Protein AF-A0A3G1KS80-F1 (afdb_monomer)

Organism: Formimonas warabiya (NCBI:txid1761012)

Foldseek 3Di:
DPLVVVLVVQLVVCCVPPVDDSVVSNVVSVVVSVVVVVVVVVVVVVVVVVVVVLCPPPVLVVLVVVVVVVLVVQLLVQLVVQLVVCCVVPVPDDSVVSSVVLVCLLCVNCPPPDDRPDPVNVVSSVVSNVNSVVVVVVSVVVSVVVSVVVVVD

Radius of gyration: 24.83 Å; Cα contacts (8 Å, |Δi|>4): 83; chains: 1; bounding box: 68×40×54 Å

Nearest PDB structures (foldseek):
  3lnm-assembly2_B  TM=5.415E-01  e=5.182E-03  Rattus norvegicus
  5wie-assembly1_B  TM=5.465E-01  e=4.641E-03  Rattus norvegicus
  7ukf-assembly1_A  TM=5.512E-01  e=8.055E-03  Homo sapiens
  8quc-assembly1_A  TM=5.164E-01  e=8.994E-03  Homo sapiens
  7w3y-assembly1_A  TM=5.081E-01  e=7.623E-03  Homo sapiens

pLDDT: mean 83.6, std 13.76, range [45.78, 98.19]

Solvent-accessible surface area (backbone atoms only — not comparable to full-atom values): 8525 Å² total; per-residue (Å²): 132,72,75,76,74,54,60,67,65,46,34,59,53,47,37,77,74,64,76,50,55,74,68,58,30,50,53,50,44,54,51,51,51,52,52,53,50,51,53,51,48,53,52,50,56,52,51,50,54,52,49,52,54,57,58,61,37,66,70,51,44,56,49,53,52,53,52,52,50,52,52,52,50,53,28,53,50,51,10,49,53,48,36,56,56,40,47,76,80,48,74,84,71,58,60,68,60,30,35,50,47,27,48,31,36,38,69,67,64,59,89,69,88,70,75,67,89,47,72,70,47,44,52,52,50,52,52,42,35,51,52,30,63,54,46,53,61,53,52,52,52,51,54,51,51,53,55,58,57,61,75,72,113

InterPro domains:
  IPR013099 Potassium channel domain [PF07885] (73-144)

Secondary structure (DSSP, 8-state):
--GGGGHHHHHHHHHHHH---HHHHHHHHHHHHHHHHHHHHHHHHHHHHHHHHHHT-HHHHHHHHHHHHHHHHHHHHHHHHHHHHHHHH-TT--HHHHHHHHHHHHTT---SSS---SHHHHHHHHHHHHHHHHHHHHHHHHHHHHHHHHTT-

Sequence (153 aa):
MSMFFLAVPMSDLLLNLLHLSHLAAALASISVILVISAFFYHKVLLIDRIFIKILSIRCLKEFIFLVGLLYGIIITAFATFYYCIDRFYQPASSYLKWFYFSVITVTTVGYGDVTPINGLMKLLVSLECFIGYISIPVIFTIGLMLIVNENKI

Structure (mmCIF, N/CA/C/O backbone):
data_AF-A0A3G1KS80-F1
#
_entry.id   AF-A0A3G1KS80-F1
#
loop_
_atom_site.group_PDB
_atom_site.id
_atom_site.type_symbol
_atom_site.label_atom_id
_atom_site.label_alt_id
_atom_site.label_comp_id
_atom_site.label_asym_id
_atom_site.label_entity_id
_atom_site.label_seq_id
_atom_site.pdbx_PDB_ins_code
_atom_site.Cartn_x
_atom_site.Cartn_y
_atom_site.Cartn_z
_atom_site.occupancy
_atom_site.B_iso_or_equiv
_atom_site.auth_seq_id
_atom_site.auth_comp_id
_atom_site.auth_asym_id
_atom_site.auth_atom_id
_atom_site.pdbx_PDB_model_num
ATOM 1 N N . MET A 1 1 ? -18.419 -9.603 -2.311 1.00 45.78 1 MET A N 1
ATOM 2 C CA . MET A 1 1 ? -18.830 -10.112 -3.642 1.00 45.78 1 MET A CA 1
ATOM 3 C C . MET A 1 1 ? -19.529 -11.483 -3.591 1.00 45.78 1 MET A C 1
ATOM 5 O O . MET A 1 1 ? -20.114 -11.872 -4.586 1.00 45.78 1 MET A O 1
ATOM 9 N N . SER A 1 2 ? -19.573 -12.185 -2.446 1.00 48.69 2 SER A N 1
ATOM 10 C CA . SER A 1 2 ? -20.236 -13.499 -2.297 1.00 48.69 2 SER A CA 1
ATOM 11 C C . SER A 1 2 ? -21.724 -13.463 -1.898 1.00 48.69 2 SER A C 1
ATOM 13 O O . SER A 1 2 ? -22.416 -14.459 -2.067 1.00 48.69 2 SER A O 1
ATOM 15 N N . MET A 1 3 ? -22.250 -12.338 -1.397 1.00 48.41 3 MET A N 1
ATOM 16 C CA . MET A 1 3 ? -23.639 -12.265 -0.903 1.00 48.41 3 MET A CA 1
ATOM 17 C C . MET A 1 3 ? -24.713 -12.267 -2.008 1.00 48.41 3 MET A C 1
ATOM 19 O O . MET A 1 3 ? -25.832 -12.697 -1.756 1.00 48.41 3 MET A O 1
ATOM 23 N N . PHE A 1 4 ? -24.389 -11.847 -3.238 1.00 52.41 4 PHE A N 1
ATOM 24 C CA . PHE A 1 4 ? -25.366 -11.783 -4.337 1.00 52.41 4 PHE A CA 1
ATOM 25 C C . PHE A 1 4 ? -25.682 -13.148 -4.975 1.00 52.41 4 PHE A C 1
ATOM 27 O O . PHE A 1 4 ? -26.757 -13.317 -5.542 1.00 52.41 4 PHE A O 1
ATOM 34 N N . PHE A 1 5 ? -24.802 -14.146 -4.834 1.00 50.25 5 PHE A N 1
ATOM 35 C CA . PHE A 1 5 ? -25.010 -15.492 -5.392 1.00 50.25 5 PHE A CA 1
ATOM 36 C C . PHE A 1 5 ? -25.912 -16.399 -4.530 1.00 50.25 5 PHE A C 1
ATOM 38 O O . PHE A 1 5 ? -26.282 -17.485 -4.964 1.00 50.25 5 PHE A O 1
ATOM 45 N N . LEU A 1 6 ? -26.304 -15.953 -3.329 1.00 52.50 6 LEU A N 1
ATOM 46 C CA . LEU A 1 6 ? -27.159 -16.707 -2.398 1.00 52.50 6 LEU A CA 1
ATOM 47 C C . LEU A 1 6 ? -28.668 -16.460 -2.579 1.00 52.50 6 LEU A C 1
ATOM 49 O O . LEU A 1 6 ? -29.470 -17.146 -1.952 1.00 52.50 6 LEU A O 1
ATOM 53 N N . ALA A 1 7 ? -29.074 -15.518 -3.437 1.00 53.56 7 ALA A N 1
ATOM 54 C CA . ALA A 1 7 ? -30.490 -15.204 -3.646 1.00 53.56 7 ALA A CA 1
ATOM 55 C C . ALA A 1 7 ? -31.253 -16.316 -4.393 1.00 53.56 7 ALA A C 1
ATOM 57 O O . ALA A 1 7 ? -32.383 -16.637 -4.032 1.00 53.56 7 ALA A O 1
ATOM 58 N N . VAL A 1 8 ? -30.618 -16.932 -5.396 1.00 57.03 8 VAL A N 1
ATOM 59 C CA . VAL A 1 8 ? -31.192 -18.014 -6.217 1.00 57.03 8 VAL A CA 1
ATOM 60 C C . VAL A 1 8 ? -31.371 -19.332 -5.437 1.00 57.03 8 VAL A C 1
ATOM 62 O O . VAL A 1 8 ? -32.460 -19.892 -5.487 1.00 57.03 8 VAL A O 1
ATOM 65 N N . PRO A 1 9 ? -30.399 -19.821 -4.635 1.00 62.06 9 PRO A N 1
ATOM 66 C CA . PRO A 1 9 ? -30.592 -21.068 -3.883 1.00 62.06 9 PRO A CA 1
ATOM 67 C C . PRO A 1 9 ? -31.608 -20.967 -2.728 1.00 62.06 9 PRO A C 1
ATOM 69 O O . PRO A 1 9 ? -32.032 -21.995 -2.206 1.00 62.06 9 PRO A O 1
ATOM 72 N N . MET A 1 10 ? -32.019 -19.762 -2.312 1.00 57.53 10 MET A N 1
ATOM 73 C CA . MET A 1 10 ? -33.000 -19.576 -1.232 1.00 57.53 10 MET A CA 1
ATOM 74 C C . MET A 1 10 ? -34.456 -19.708 -1.695 1.00 57.53 10 MET A C 1
ATOM 76 O O . MET A 1 10 ? -35.278 -20.203 -0.925 1.00 57.53 10 MET A O 1
ATOM 80 N N . SER A 1 11 ? -34.796 -19.307 -2.928 1.00 59.53 11 SER A N 1
ATOM 81 C CA . SER A 1 11 ? -36.166 -19.449 -3.450 1.00 59.53 11 SER A CA 1
ATOM 82 C C . SER A 1 11 ? -36.552 -20.910 -3.660 1.00 59.53 11 SER A C 1
ATOM 84 O O . SER A 1 11 ? -37.665 -21.299 -3.310 1.00 59.53 11 SER A O 1
ATOM 86 N N . ASP A 1 12 ? -35.617 -21.722 -4.155 1.00 62.75 12 ASP A N 1
ATOM 87 C CA . ASP A 1 12 ? -35.837 -23.150 -4.410 1.00 62.75 12 ASP A CA 1
ATOM 88 C C . ASP A 1 12 ? -35.908 -23.956 -3.102 1.00 62.75 12 ASP A C 1
ATOM 90 O O . ASP A 1 12 ? -36.720 -24.875 -2.976 1.00 62.75 12 ASP A O 1
ATOM 94 N N . LEU A 1 13 ? -35.126 -23.564 -2.085 1.00 64.12 13 LEU A N 1
ATOM 95 C CA . LEU A 1 13 ? -35.177 -24.156 -0.745 1.00 64.12 13 LEU A CA 1
ATOM 96 C C . LEU A 1 13 ? -36.521 -23.873 -0.044 1.00 64.12 13 LEU A C 1
ATOM 98 O O . LEU A 1 13 ? -37.095 -24.770 0.567 1.00 64.12 13 LEU A O 1
ATOM 102 N N . LEU A 1 14 ? -37.044 -22.645 -0.154 1.00 57.69 14 LEU A N 1
ATOM 103 C CA . LEU A 1 14 ? -38.335 -22.234 0.422 1.00 57.69 14 LEU A CA 1
ATOM 104 C C . LEU A 1 14 ? -39.540 -22.883 -0.280 1.00 57.69 14 LEU A C 1
ATOM 106 O O . LEU A 1 14 ? -40.522 -23.227 0.380 1.00 57.69 14 LEU A O 1
ATOM 110 N N . LEU A 1 15 ? -39.455 -23.088 -1.599 1.00 61.72 15 LEU A N 1
ATOM 111 C CA . LEU A 1 15 ? -40.475 -23.771 -2.404 1.00 61.72 15 LEU A CA 1
ATOM 112 C C . LEU A 1 15 ? -40.686 -25.224 -1.967 1.00 61.72 15 LEU A C 1
ATOM 114 O O . LEU A 1 15 ? -41.828 -25.666 -1.839 1.00 61.72 15 LEU A O 1
ATOM 118 N N . ASN A 1 16 ? -39.596 -25.942 -1.688 1.00 58.78 16 ASN A N 1
ATOM 119 C CA . ASN A 1 16 ? -39.645 -27.351 -1.295 1.00 58.78 16 ASN A CA 1
ATOM 120 C C . ASN A 1 16 ? -40.070 -27.572 0.168 1.00 58.78 16 ASN A C 1
ATOM 122 O O . ASN A 1 16 ? -40.520 -28.662 0.507 1.00 58.78 16 ASN A O 1
ATOM 126 N N . LEU A 1 17 ? -39.930 -26.560 1.034 1.00 62.28 17 LEU A N 1
ATOM 127 C CA . LEU A 1 17 ? -40.186 -26.681 2.476 1.00 62.28 17 LEU A CA 1
ATOM 128 C C . LEU A 1 17 ? -41.579 -26.190 2.908 1.00 62.28 17 LEU A C 1
ATOM 130 O O . LEU A 1 17 ? -42.075 -26.637 3.938 1.00 62.28 17 LEU A O 1
ATOM 134 N N . LEU A 1 18 ? -42.206 -25.273 2.155 1.00 63.66 18 LEU A N 1
ATOM 135 C CA . LEU A 1 18 ? -43.464 -24.615 2.554 1.00 63.66 18 LEU A CA 1
ATOM 136 C C . LEU A 1 18 ? -44.609 -24.690 1.523 1.00 63.66 18 LEU A C 1
ATOM 138 O O . LEU A 1 18 ? -45.673 -24.136 1.791 1.00 63.66 18 LEU A O 1
ATOM 142 N N . HIS A 1 19 ? -44.431 -25.348 0.366 1.00 64.44 19 HIS A N 1
ATOM 143 C CA . HIS A 1 19 ? -45.452 -25.461 -0.700 1.00 64.44 19 HIS A CA 1
ATOM 144 C C . HIS A 1 19 ? -46.130 -24.118 -1.073 1.00 64.44 19 HIS A C 1
ATOM 146 O O . HIS A 1 19 ? -47.328 -24.050 -1.350 1.00 64.44 19 HIS A O 1
ATOM 152 N N . LEU A 1 20 ? -45.364 -23.024 -1.066 1.00 63.16 20 LEU A N 1
ATOM 153 C CA . LEU A 1 20 ? -45.833 -21.686 -1.436 1.00 63.16 20 LEU A CA 1
ATOM 154 C C . LEU A 1 20 ? -45.870 -21.508 -2.963 1.00 63.16 20 LEU A C 1
ATOM 156 O O . LEU A 1 20 ? -45.080 -22.104 -3.692 1.00 63.16 20 LEU A O 1
ATOM 160 N N . SER A 1 21 ? -46.755 -20.634 -3.456 1.00 72.69 21 SER A N 1
ATOM 161 C CA . SER A 1 21 ? -46.751 -20.225 -4.867 1.00 72.69 21 SER A CA 1
ATOM 162 C C . SER A 1 21 ? -45.441 -19.508 -5.229 1.00 72.69 21 SER A C 1
ATOM 164 O O . SER A 1 21 ? -44.864 -18.799 -4.401 1.00 72.69 21 SER A O 1
ATOM 166 N N . HIS A 1 22 ? -44.973 -19.651 -6.477 1.00 69.38 22 HIS A N 1
ATOM 167 C CA . HIS A 1 22 ? -43.694 -19.081 -6.937 1.00 69.38 22 HIS A CA 1
ATOM 168 C C . HIS A 1 22 ? -43.560 -17.570 -6.663 1.00 69.38 22 HIS A C 1
ATOM 170 O O . HIS A 1 22 ? -42.479 -17.095 -6.319 1.00 69.38 22 HIS A O 1
ATOM 176 N N . LEU A 1 23 ? -44.666 -16.819 -6.748 1.00 71.69 23 LEU A N 1
ATOM 177 C CA . LEU A 1 23 ? -44.697 -15.385 -6.451 1.00 71.69 23 LEU A CA 1
ATOM 178 C C . LEU A 1 23 ? -44.475 -15.101 -4.954 1.00 71.69 23 LEU A C 1
ATOM 180 O O . LEU A 1 23 ? -43.722 -14.198 -4.595 1.00 71.69 23 LEU A O 1
ATOM 184 N N . ALA A 1 24 ? -45.101 -15.889 -4.075 1.00 72.88 24 ALA A N 1
ATOM 185 C CA . ALA A 1 24 ? -44.968 -15.732 -2.630 1.00 72.88 24 ALA A CA 1
ATOM 186 C C . ALA A 1 24 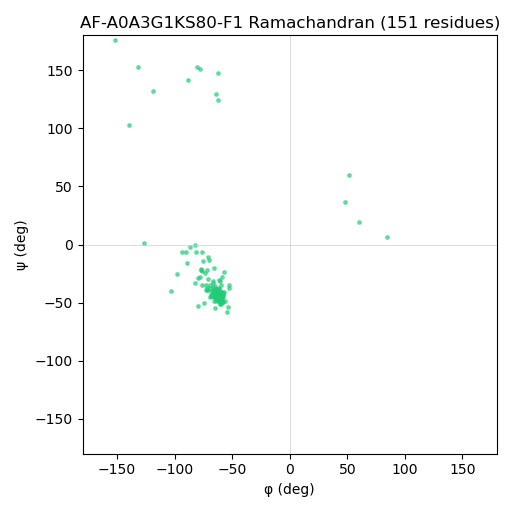? -43.563 -16.118 -2.140 1.00 72.88 24 ALA A C 1
ATOM 188 O O . ALA A 1 24 ? -43.002 -15.429 -1.290 1.00 72.88 24 ALA A O 1
ATOM 189 N N . ALA A 1 25 ? -42.959 -17.159 -2.724 1.00 69.06 25 ALA A N 1
ATOM 190 C CA . ALA A 1 25 ? -41.580 -17.552 -2.436 1.00 69.06 25 ALA A CA 1
ATOM 191 C C . ALA A 1 25 ? -40.562 -16.476 -2.867 1.00 69.06 25 ALA A C 1
ATOM 193 O O . ALA A 1 25 ? -39.626 -16.184 -2.122 1.00 69.06 25 ALA A O 1
ATOM 194 N N . ALA A 1 26 ? -40.770 -15.838 -4.025 1.00 73.69 26 ALA A N 1
ATOM 195 C CA . ALA A 1 26 ? -39.923 -14.742 -4.500 1.00 73.69 26 ALA A CA 1
ATOM 196 C C . ALA A 1 26 ? -40.031 -13.484 -3.617 1.00 73.69 26 ALA A C 1
ATOM 198 O O . ALA A 1 26 ? -39.026 -12.855 -3.292 1.00 73.69 26 ALA A O 1
ATOM 199 N N . LEU A 1 27 ? -41.239 -13.126 -3.176 1.00 78.81 27 LEU A N 1
ATOM 200 C CA . LEU A 1 27 ? -41.431 -12.004 -2.252 1.00 78.81 27 LEU A CA 1
ATOM 201 C C . LEU A 1 27 ? -40.803 -12.291 -0.882 1.00 78.81 27 LEU A C 1
ATOM 203 O O . LEU A 1 27 ? -40.147 -11.419 -0.307 1.00 78.81 27 LEU A O 1
ATOM 207 N N . ALA A 1 28 ? -40.939 -13.521 -0.379 1.00 77.12 28 ALA A N 1
ATOM 208 C CA . ALA A 1 28 ? -40.328 -13.941 0.876 1.00 77.12 28 ALA A CA 1
ATOM 209 C C . ALA A 1 28 ? -38.791 -13.893 0.815 1.00 77.12 28 ALA A C 1
ATOM 211 O O . ALA A 1 28 ? -38.168 -13.370 1.739 1.00 77.12 28 ALA A O 1
ATOM 212 N N . SER A 1 29 ? -38.166 -14.356 -0.273 1.00 74.50 29 SER A N 1
ATOM 213 C CA . SER A 1 29 ? -36.702 -14.337 -0.410 1.00 74.50 29 SER A CA 1
ATOM 214 C C . SER A 1 29 ? -36.136 -12.914 -0.472 1.00 74.50 29 SER A C 1
ATOM 216 O O . SER A 1 29 ? -35.155 -12.618 0.210 1.00 74.50 29 SER A O 1
ATOM 218 N N . ILE A 1 30 ? -36.789 -12.001 -1.198 1.00 81.12 30 ILE A N 1
ATOM 219 C CA . ILE A 1 30 ? -36.409 -10.579 -1.239 1.00 81.12 30 ILE A CA 1
ATOM 220 C C . ILE A 1 30 ? -36.525 -9.956 0.156 1.00 81.12 30 ILE A C 1
ATOM 222 O O . ILE A 1 30 ? -35.609 -9.267 0.603 1.00 81.12 30 ILE A O 1
ATOM 226 N N . SER A 1 31 ? -37.615 -10.247 0.870 1.00 78.50 31 SER A N 1
ATOM 227 C CA . SER A 1 31 ? -37.836 -9.767 2.240 1.00 78.50 31 SER A CA 1
ATOM 228 C C . SER A 1 31 ? -36.715 -10.220 3.180 1.00 78.50 31 SER A C 1
ATOM 230 O O . SER A 1 31 ? -36.159 -9.413 3.922 1.00 78.50 31 SER A O 1
ATOM 232 N N . VAL A 1 32 ? -36.327 -11.498 3.103 1.00 82.06 32 VAL A N 1
ATOM 233 C CA . VAL A 1 32 ? -35.236 -12.077 3.900 1.00 82.06 32 VAL A CA 1
ATOM 234 C C . VAL A 1 32 ? -33.894 -11.426 3.563 1.00 82.06 32 VAL A C 1
ATOM 236 O O . VAL A 1 32 ? -33.159 -11.044 4.472 1.00 82.06 32 VAL A O 1
ATOM 239 N N . ILE A 1 33 ? -33.582 -11.225 2.280 1.00 83.19 33 ILE A N 1
ATOM 240 C CA . ILE A 1 33 ? -32.341 -10.566 1.843 1.00 83.19 33 ILE A CA 1
ATOM 241 C C . ILE A 1 33 ? -32.271 -9.123 2.353 1.00 83.19 33 ILE A C 1
ATOM 243 O O . ILE A 1 33 ? -31.213 -8.692 2.809 1.00 83.19 33 ILE A O 1
ATOM 247 N N . LEU A 1 34 ? -33.380 -8.379 2.307 1.00 83.69 34 LEU A N 1
ATOM 248 C CA . LEU A 1 34 ? -33.446 -7.003 2.807 1.00 83.69 34 LEU A CA 1
ATOM 249 C C . LEU A 1 34 ? -33.272 -6.931 4.327 1.00 83.69 34 LEU A C 1
ATOM 251 O O . LEU A 1 34 ? -32.564 -6.057 4.818 1.00 83.69 34 LEU A O 1
ATOM 255 N N . VAL A 1 35 ? -33.863 -7.862 5.079 1.00 86.12 35 VAL A N 1
ATOM 256 C CA . VAL A 1 35 ? -33.694 -7.922 6.541 1.00 86.12 35 VAL A CA 1
ATOM 257 C C . VAL A 1 35 ? -32.253 -8.279 6.909 1.00 86.12 35 VAL A C 1
ATOM 259 O O . VAL A 1 35 ? -31.660 -7.629 7.771 1.00 86.12 35 VAL A O 1
ATOM 262 N N . ILE A 1 36 ? -31.658 -9.265 6.229 1.00 81.69 36 ILE A N 1
ATOM 263 C CA . ILE A 1 36 ? -30.256 -9.649 6.431 1.00 81.69 36 ILE A CA 1
ATOM 264 C C . ILE A 1 36 ? -29.337 -8.472 6.086 1.00 81.69 36 ILE A C 1
ATOM 266 O O . ILE A 1 36 ? -28.480 -8.112 6.891 1.00 81.69 36 ILE A O 1
ATOM 27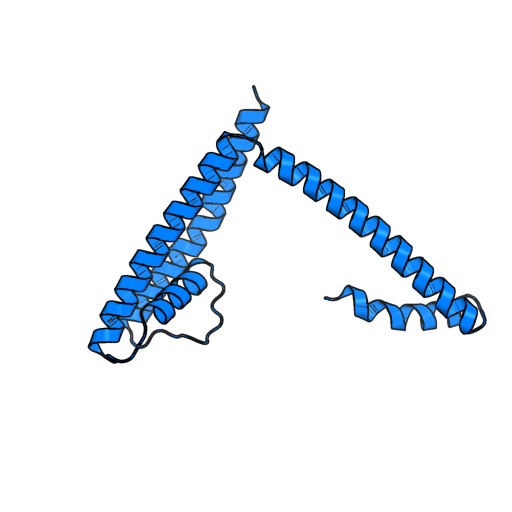0 N N . SER A 1 37 ? -29.523 -7.829 4.932 1.00 78.69 37 SER A N 1
ATOM 271 C CA . SER A 1 37 ? -28.683 -6.703 4.517 1.00 78.69 37 SER A CA 1
ATOM 272 C C . SER A 1 37 ? -28.832 -5.497 5.446 1.00 78.69 37 SER A C 1
ATOM 274 O O . SER A 1 37 ? -27.820 -4.903 5.808 1.00 78.69 37 SER A O 1
ATOM 276 N N . ALA A 1 38 ? -30.043 -5.187 5.921 1.00 83.69 38 ALA A N 1
ATOM 277 C CA . ALA A 1 38 ? -30.283 -4.132 6.903 1.00 83.69 38 ALA A CA 1
ATOM 278 C C . ALA A 1 38 ? -29.611 -4.434 8.253 1.00 83.69 38 ALA A C 1
ATOM 280 O O . ALA A 1 38 ? -29.001 -3.545 8.850 1.00 83.69 38 ALA A O 1
ATOM 281 N N . PHE A 1 39 ? -29.658 -5.687 8.716 1.00 84.62 39 PHE A N 1
ATOM 282 C CA . PHE A 1 39 ? -28.958 -6.121 9.927 1.00 84.62 39 PHE A CA 1
ATOM 283 C C . PHE A 1 39 ? -27.436 -5.970 9.791 1.00 84.62 39 PHE A C 1
ATOM 285 O O . PHE A 1 39 ? -26.789 -5.387 10.666 1.00 84.62 39 PHE A O 1
ATOM 292 N N . PHE A 1 40 ? -26.863 -6.438 8.677 1.00 80.12 40 PHE A N 1
ATOM 293 C CA . PHE A 1 40 ? -25.438 -6.272 8.380 1.00 80.12 40 PHE A CA 1
ATOM 294 C C . PHE A 1 40 ? -25.055 -4.794 8.275 1.00 80.12 40 PHE A C 1
ATOM 296 O O . PHE A 1 40 ? -24.071 -4.378 8.881 1.00 80.12 40 PHE A O 1
ATOM 303 N N . TYR A 1 41 ? -25.857 -3.987 7.582 1.00 77.94 41 TYR A N 1
ATOM 304 C CA . TYR A 1 41 ? -25.632 -2.553 7.431 1.00 77.94 41 TYR A CA 1
ATOM 305 C C . TYR A 1 41 ? -25.656 -1.827 8.778 1.00 77.94 41 TYR A C 1
ATOM 307 O O . TYR A 1 41 ? -24.791 -1.000 9.053 1.00 77.94 41 TYR A O 1
ATOM 315 N N . HIS A 1 42 ? -26.582 -2.181 9.674 1.00 77.69 42 HIS A N 1
ATOM 316 C CA . HIS A 1 42 ? -26.625 -1.589 11.007 1.00 77.69 42 HIS A CA 1
ATOM 317 C C . HIS A 1 42 ? -25.375 -1.925 11.836 1.00 77.69 42 HIS A C 1
ATOM 319 O O . HIS A 1 42 ? -24.835 -1.052 12.517 1.00 77.69 42 HIS A O 1
ATOM 325 N N . LYS A 1 43 ? -24.872 -3.165 11.748 1.00 76.12 43 LYS A N 1
ATOM 326 C CA . LYS A 1 43 ? -23.608 -3.566 12.388 1.00 76.12 43 LYS A CA 1
ATOM 327 C C . LYS A 1 43 ? -22.402 -2.848 11.779 1.00 76.12 43 LYS A C 1
ATOM 329 O O . LYS A 1 43 ? -21.546 -2.397 12.533 1.00 76.12 43 LYS A O 1
ATOM 334 N N . VAL A 1 44 ? -22.363 -2.689 10.456 1.00 78.19 44 VAL A N 1
ATOM 335 C CA . VAL A 1 44 ? -21.324 -1.926 9.743 1.00 78.19 44 VAL A CA 1
ATOM 336 C C . VAL A 1 44 ? -21.307 -0.466 10.204 1.00 78.19 44 VAL A C 1
ATOM 338 O O . VAL A 1 44 ? -20.265 0.013 10.636 1.00 78.19 44 VAL A O 1
ATOM 341 N N . LEU A 1 45 ? -22.464 0.200 10.269 1.00 76.31 45 LEU A N 1
ATOM 342 C CA . LEU A 1 45 ? -22.558 1.574 10.779 1.00 76.31 45 LEU A CA 1
ATOM 343 C C . LEU A 1 45 ? -22.101 1.709 12.240 1.00 76.31 45 LEU A C 1
ATOM 345 O O . LEU A 1 45 ? -21.611 2.763 12.652 1.00 76.31 45 LEU A O 1
ATOM 349 N N . LEU A 1 46 ? -22.284 0.665 13.053 1.00 76.25 46 LEU A N 1
ATOM 350 C CA . LEU A 1 46 ? -21.821 0.650 14.440 1.00 76.25 46 LEU A CA 1
ATOM 351 C C . LEU A 1 46 ? -20.290 0.527 14.514 1.00 76.25 46 LEU A C 1
ATOM 353 O O . LEU A 1 46 ? -19.669 1.225 15.318 1.00 76.25 46 LEU A O 1
ATOM 357 N N . ILE A 1 47 ? -19.687 -0.285 13.639 1.00 74.88 47 ILE A N 1
ATOM 358 C CA . ILE A 1 47 ? -18.230 -0.376 13.466 1.00 74.88 47 ILE A CA 1
ATOM 359 C C . ILE A 1 47 ? -17.666 0.974 13.009 1.00 74.88 47 ILE A C 1
ATOM 361 O O . ILE A 1 47 ? -16.706 1.445 13.613 1.00 74.88 47 ILE A O 1
ATOM 365 N N . ASP A 1 48 ? -18.302 1.645 12.045 1.00 71.88 48 ASP A N 1
ATOM 366 C CA . ASP A 1 48 ? -17.864 2.959 11.552 1.00 71.88 48 ASP A CA 1
ATOM 367 C C . ASP A 1 48 ? -17.836 4.012 12.669 1.00 71.88 48 ASP A C 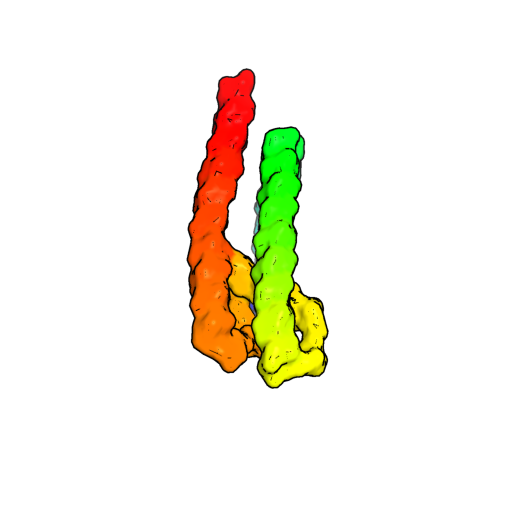1
ATOM 369 O O . ASP A 1 48 ? -16.878 4.775 12.797 1.00 71.88 48 ASP A O 1
ATOM 373 N N . ARG A 1 49 ? -18.849 4.031 13.548 1.00 76.19 49 ARG A N 1
ATOM 374 C CA . ARG A 1 49 ? -18.882 4.953 14.700 1.00 76.19 49 ARG A CA 1
ATOM 375 C C . ARG A 1 49 ? -17.755 4.690 15.697 1.00 76.19 49 ARG A C 1
ATOM 377 O O . ARG A 1 49 ? -17.196 5.643 16.241 1.00 76.19 49 ARG A O 1
ATOM 384 N N . ILE A 1 50 ? -17.436 3.424 15.960 1.00 77.19 50 ILE A N 1
ATOM 385 C CA . ILE A 1 50 ? -16.314 3.043 16.829 1.00 77.19 50 ILE A CA 1
ATOM 386 C C . ILE A 1 50 ? -14.991 3.432 16.161 1.00 77.19 50 ILE A C 1
ATOM 388 O O . ILE A 1 50 ? -14.143 4.045 16.805 1.00 77.19 50 ILE A O 1
ATOM 392 N N . PHE A 1 51 ? -14.844 3.158 14.865 1.00 74.81 51 PHE A N 1
ATOM 393 C CA . PHE A 1 51 ? -13.653 3.486 14.088 1.00 74.81 51 PHE A CA 1
ATOM 394 C C . PHE A 1 51 ? -13.380 4.994 14.060 1.00 74.81 51 PHE A C 1
ATOM 396 O O . PHE A 1 51 ? -12.258 5.409 14.323 1.00 74.81 51 PHE A O 1
ATOM 403 N N . ILE A 1 52 ? -14.403 5.829 13.846 1.00 70.50 52 ILE A N 1
ATOM 404 C CA . ILE A 1 52 ? -14.269 7.295 13.877 1.00 70.50 52 ILE A CA 1
ATOM 405 C C . ILE A 1 52 ? -13.859 7.788 15.270 1.00 70.50 52 ILE A C 1
ATOM 407 O O . ILE A 1 52 ? -13.030 8.690 15.371 1.00 70.50 52 ILE A O 1
ATOM 411 N N . LYS A 1 53 ? -14.385 7.194 16.352 1.00 75.25 53 LYS A N 1
ATOM 412 C CA . LYS A 1 53 ? -13.959 7.531 17.722 1.00 75.25 53 LYS A CA 1
ATOM 413 C C . LYS A 1 53 ? -12.500 7.156 17.976 1.00 75.25 53 LYS A C 1
ATOM 415 O O . LYS A 1 53 ? -11.761 7.982 18.500 1.00 75.25 53 LYS A O 1
ATOM 420 N N . ILE A 1 54 ? -12.084 5.959 17.564 1.00 72.12 54 ILE A N 1
ATOM 421 C CA . ILE A 1 54 ? -10.694 5.492 17.674 1.00 72.12 54 ILE A CA 1
ATOM 422 C C . ILE A 1 54 ? -9.766 6.405 16.863 1.00 72.12 54 ILE A C 1
ATOM 424 O O . ILE A 1 54 ? -8.780 6.911 17.388 1.00 72.12 54 ILE A O 1
ATOM 428 N N . LEU A 1 55 ? -10.125 6.702 15.613 1.00 72.06 55 LEU A N 1
ATOM 429 C CA . LEU A 1 55 ? -9.382 7.608 14.738 1.00 72.06 55 LEU A CA 1
ATOM 430 C C . LEU A 1 55 ? -9.387 9.055 15.248 1.00 72.06 55 LEU A C 1
ATOM 432 O O . LEU A 1 55 ? -8.528 9.839 14.863 1.00 72.06 55 LEU A O 1
ATOM 436 N N . SER A 1 56 ? -10.329 9.433 16.116 1.00 73.12 56 SER A N 1
ATOM 437 C CA . SER A 1 56 ? -10.379 10.762 16.726 1.00 73.12 56 SER A CA 1
ATOM 438 C C . SER A 1 56 ? -9.334 10.969 17.829 1.00 73.12 56 SER A C 1
ATOM 440 O O . SER A 1 56 ? -9.099 12.123 18.196 1.00 73.12 56 SER A O 1
ATOM 442 N N . ILE A 1 57 ? -8.697 9.905 18.331 1.00 78.88 57 ILE A N 1
ATOM 443 C CA . ILE A 1 57 ? -7.631 9.990 19.337 1.00 78.88 57 ILE A CA 1
ATOM 444 C C . ILE A 1 57 ? -6.458 10.773 18.741 1.00 78.88 57 ILE A C 1
ATOM 446 O O . ILE A 1 57 ? -5.932 10.419 17.682 1.00 78.88 57 ILE A O 1
ATOM 450 N N . ARG A 1 58 ? -6.042 11.848 19.419 1.00 79.25 58 ARG A N 1
ATOM 451 C CA . ARG A 1 58 ? -4.996 12.755 18.928 1.00 79.25 58 ARG A CA 1
ATOM 452 C C . ARG A 1 58 ? -3.696 12.005 18.619 1.00 79.25 58 ARG A C 1
ATOM 454 O O . ARG A 1 58 ? -3.188 12.128 17.506 1.00 79.25 58 ARG A O 1
ATOM 461 N N . CYS A 1 59 ? -3.230 11.165 19.547 1.00 79.69 59 CYS A N 1
ATOM 462 C CA . CYS A 1 59 ? -2.030 10.349 19.358 1.00 79.69 59 CYS A CA 1
ATOM 463 C C . CYS A 1 59 ? -2.132 9.384 18.168 1.00 79.69 59 CYS A C 1
ATOM 465 O O . CYS A 1 59 ? -1.142 9.177 17.469 1.00 79.69 59 CYS A O 1
ATOM 467 N N . LEU A 1 60 ? -3.315 8.823 17.885 1.00 83.81 60 LEU A N 1
ATOM 468 C CA . LEU A 1 60 ? -3.482 7.902 16.760 1.00 83.81 60 LEU A CA 1
ATOM 469 C C . LEU A 1 60 ? -3.417 8.631 15.410 1.00 83.81 60 LEU A C 1
ATOM 471 O O . LEU A 1 60 ? -2.824 8.109 14.469 1.00 83.81 60 LEU A O 1
ATOM 475 N N . LYS A 1 61 ? -3.967 9.849 15.309 1.00 85.44 61 LYS A N 1
ATOM 476 C CA . LYS A 1 61 ? -3.857 10.672 14.089 1.00 85.44 61 LYS A CA 1
ATOM 477 C C . LYS A 1 61 ? -2.412 11.044 13.781 1.00 85.44 61 LYS A C 1
ATOM 479 O O . LYS A 1 61 ? -1.979 10.891 12.642 1.00 85.44 61 LYS A O 1
ATOM 484 N N . GLU A 1 62 ? -1.681 11.520 14.789 1.00 88.44 62 GLU A N 1
ATOM 485 C CA . GLU A 1 62 ? -0.264 11.880 14.654 1.00 88.44 62 GLU A CA 1
ATOM 486 C C . GLU A 1 62 ? 0.568 10.648 14.257 1.00 88.44 62 GLU A C 1
ATOM 488 O O . GLU A 1 62 ? 1.369 10.716 13.326 1.00 88.44 62 GLU A O 1
ATOM 493 N N . PHE A 1 63 ? 0.300 9.490 14.869 1.00 90.88 63 PHE A N 1
ATOM 494 C CA . PHE A 1 63 ? 0.942 8.224 14.516 1.00 90.88 63 PHE A CA 1
ATOM 495 C C . PHE A 1 63 ? 0.659 7.787 13.070 1.00 90.88 63 PHE A C 1
ATOM 497 O O . PHE A 1 63 ? 1.594 7.477 12.334 1.00 90.88 63 PHE A O 1
ATOM 504 N N . ILE A 1 64 ? -0.604 7.803 12.627 1.00 90.94 64 ILE A N 1
ATOM 505 C CA . ILE A 1 64 ? -0.977 7.442 11.248 1.00 90.94 64 ILE A CA 1
ATOM 506 C C . ILE A 1 64 ? -0.309 8.382 10.240 1.00 90.94 64 ILE A C 1
ATOM 508 O O . ILE A 1 64 ? 0.187 7.922 9.212 1.00 90.94 64 ILE A O 1
ATOM 512 N N . PHE A 1 65 ? -0.258 9.683 10.537 1.00 91.88 65 PHE A N 1
ATOM 513 C CA . PHE A 1 65 ? 0.418 10.659 9.687 1.00 91.88 65 PHE A CA 1
ATOM 514 C C . PHE A 1 65 ? 1.920 10.365 9.562 1.00 91.88 65 PHE A C 1
ATOM 516 O O . PHE A 1 65 ? 2.445 10.325 8.449 1.00 91.88 65 PHE A O 1
ATOM 523 N N . LEU A 1 66 ? 2.602 10.090 10.680 1.00 92.75 66 LEU A N 1
ATOM 524 C CA . LEU A 1 66 ? 4.024 9.732 10.692 1.00 92.75 66 LEU A CA 1
ATOM 525 C C . LEU A 1 66 ? 4.305 8.439 9.920 1.00 92.75 66 LEU A C 1
ATOM 527 O O . LEU A 1 66 ? 5.247 8.388 9.131 1.00 92.75 66 LEU A O 1
ATOM 531 N N . VAL A 1 67 ? 3.474 7.412 10.104 1.00 94.06 67 VAL A N 1
ATOM 532 C CA . VAL A 1 67 ? 3.579 6.146 9.367 1.00 94.06 67 VAL A CA 1
ATOM 533 C C . VAL A 1 67 ? 3.386 6.373 7.868 1.00 94.06 67 VAL A C 1
ATOM 535 O O . VAL A 1 67 ? 4.183 5.884 7.071 1.00 94.06 67 VAL A O 1
ATOM 538 N N . GLY A 1 68 ? 2.369 7.143 7.472 1.00 94.06 68 GLY A N 1
ATOM 539 C CA . GLY A 1 68 ? 2.127 7.480 6.069 1.00 94.06 68 GLY A CA 1
ATOM 540 C C . GLY A 1 68 ? 3.308 8.216 5.433 1.00 94.06 68 GLY A C 1
ATOM 541 O O . GLY A 1 68 ? 3.724 7.874 4.326 1.00 94.06 68 GLY A O 1
ATOM 542 N N . LEU A 1 69 ? 3.900 9.170 6.154 1.00 95.69 69 LEU A N 1
ATOM 543 C CA . LEU A 1 69 ? 5.093 9.893 5.713 1.00 95.69 69 LEU A CA 1
ATOM 544 C C . LEU A 1 69 ? 6.300 8.953 5.574 1.00 95.69 69 LEU A C 1
ATOM 546 O O . LEU A 1 69 ? 6.992 9.003 4.558 1.00 95.69 69 LEU A O 1
ATOM 550 N N . LEU A 1 70 ? 6.521 8.056 6.541 1.00 94.62 70 LEU A N 1
ATOM 551 C CA . LEU A 1 70 ? 7.593 7.058 6.493 1.00 94.62 70 LEU A CA 1
ATOM 552 C C . LEU A 1 70 ? 7.461 6.142 5.268 1.00 94.62 70 LEU A C 1
ATOM 554 O O . LEU A 1 70 ? 8.432 5.969 4.533 1.00 94.62 70 LEU A O 1
ATOM 558 N N . TYR A 1 71 ? 6.266 5.603 5.005 1.00 95.50 71 TYR A N 1
ATOM 559 C CA . TYR A 1 71 ? 6.019 4.811 3.796 1.00 95.50 71 TYR A CA 1
ATOM 560 C C . TYR A 1 71 ? 6.226 5.633 2.527 1.00 95.50 71 TYR A C 1
ATOM 562 O O . TYR A 1 71 ? 6.828 5.129 1.586 1.00 95.50 71 TYR A O 1
ATOM 570 N N . GLY A 1 72 ? 5.799 6.898 2.496 1.00 96.44 72 GLY A N 1
ATOM 571 C CA . GLY A 1 72 ? 6.056 7.789 1.362 1.00 96.44 72 GLY A CA 1
ATOM 572 C C . GLY A 1 72 ? 7.552 7.950 1.065 1.00 96.44 72 GLY A C 1
ATOM 573 O O . GLY A 1 72 ? 7.964 7.891 -0.096 1.00 96.44 72 GLY A O 1
ATOM 574 N N . ILE A 1 73 ? 8.383 8.081 2.104 1.00 97.19 73 ILE A N 1
ATOM 575 C CA . ILE A 1 73 ? 9.845 8.150 1.965 1.00 97.19 73 ILE A CA 1
ATOM 576 C C . ILE A 1 73 ? 10.407 6.824 1.445 1.00 97.19 73 ILE A C 1
ATOM 578 O O . ILE A 1 73 ? 11.183 6.832 0.493 1.00 97.19 73 ILE A O 1
ATOM 582 N N . ILE A 1 74 ? 10.009 5.690 2.029 1.00 96.44 74 ILE A N 1
ATOM 583 C CA . ILE A 1 74 ? 10.462 4.362 1.583 1.00 96.44 74 ILE A CA 1
ATOM 584 C C . ILE A 1 74 ? 10.106 4.162 0.108 1.00 96.44 74 ILE A C 1
ATOM 586 O O . ILE A 1 74 ? 10.980 3.845 -0.698 1.00 96.44 74 ILE A O 1
ATOM 590 N N . ILE A 1 75 ? 8.853 4.439 -0.260 1.00 98.19 75 ILE A N 1
ATOM 591 C CA . ILE A 1 75 ? 8.354 4.240 -1.619 1.00 98.19 75 ILE A CA 1
ATOM 592 C C . ILE A 1 75 ? 9.162 5.073 -2.614 1.00 98.19 75 ILE A C 1
ATOM 594 O O . ILE A 1 75 ? 9.670 4.544 -3.603 1.00 98.19 75 ILE A O 1
ATOM 598 N N . THR A 1 76 ? 9.317 6.373 -2.347 1.00 97.88 76 THR A N 1
ATOM 599 C CA . THR A 1 76 ? 10.058 7.286 -3.233 1.00 97.88 76 THR A CA 1
ATOM 600 C C . THR A 1 76 ? 11.544 6.939 -3.322 1.00 97.88 76 THR A C 1
ATOM 602 O O . THR A 1 76 ? 12.121 7.039 -4.409 1.00 97.88 76 THR A O 1
ATOM 605 N N . ALA A 1 77 ? 12.162 6.477 -2.232 1.00 97.81 77 ALA A N 1
ATOM 606 C CA . ALA A 1 77 ? 13.552 6.030 -2.219 1.00 97.81 77 ALA A CA 1
ATOM 607 C C . ALA A 1 77 ? 13.756 4.786 -3.097 1.00 97.81 77 ALA A C 1
ATOM 609 O O . ALA A 1 77 ? 14.565 4.824 -4.027 1.00 97.81 77 ALA A O 1
ATOM 610 N N . PHE A 1 78 ? 12.989 3.714 -2.871 1.00 97.94 78 PHE A N 1
ATOM 611 C CA . PHE A 1 78 ? 13.080 2.487 -3.674 1.00 97.94 78 PHE A CA 1
ATOM 612 C C . PHE A 1 78 ? 12.712 2.730 -5.138 1.00 97.94 78 PHE A C 1
ATOM 614 O O . PHE A 1 78 ? 13.433 2.287 -6.031 1.00 97.94 78 PHE A O 1
ATOM 621 N N . ALA A 1 79 ? 11.677 3.531 -5.405 1.00 97.69 79 ALA A N 1
ATOM 622 C CA . ALA A 1 79 ? 11.308 3.937 -6.759 1.00 97.69 79 ALA A CA 1
ATOM 623 C C . ALA A 1 79 ? 12.461 4.630 -7.495 1.00 97.69 79 ALA A C 1
ATOM 625 O O . ALA A 1 79 ? 12.695 4.365 -8.673 1.00 97.69 79 ALA A O 1
ATOM 626 N N . THR A 1 80 ? 13.206 5.491 -6.796 1.00 96.62 80 THR A N 1
ATOM 627 C CA . THR A 1 80 ? 14.381 6.171 -7.353 1.00 96.62 80 THR A CA 1
ATOM 628 C C . THR A 1 80 ? 15.502 5.180 -7.648 1.00 96.62 80 THR A C 1
ATOM 630 O O . THR A 1 80 ? 16.072 5.229 -8.735 1.00 96.62 80 THR A O 1
ATOM 633 N N . PHE A 1 81 ? 15.784 4.231 -6.748 1.00 96.12 81 PHE A N 1
ATOM 634 C CA . PHE A 1 81 ? 16.761 3.170 -7.014 1.00 96.12 81 PHE A CA 1
ATOM 635 C C . PHE A 1 81 ? 16.377 2.318 -8.225 1.00 96.12 81 PHE A C 1
ATOM 637 O O . PHE A 1 81 ? 17.214 2.086 -9.099 1.00 96.12 81 PHE A O 1
ATOM 644 N N . TYR A 1 82 ? 15.116 1.894 -8.318 1.00 95.94 82 TYR A N 1
ATOM 645 C CA . TYR A 1 82 ? 14.625 1.125 -9.457 1.00 95.94 82 TYR A CA 1
ATOM 646 C C . TYR A 1 82 ? 14.715 1.903 -10.761 1.00 95.94 82 TYR A C 1
ATOM 648 O O . TYR A 1 82 ? 15.222 1.371 -11.744 1.00 95.94 82 TYR A O 1
ATOM 656 N N . TYR A 1 83 ? 14.291 3.167 -10.757 1.00 95.00 83 TYR A N 1
ATOM 657 C CA . TYR A 1 83 ? 14.367 4.035 -11.924 1.00 95.00 83 TYR A CA 1
ATOM 658 C C . TYR A 1 83 ? 15.813 4.261 -12.376 1.00 95.00 83 TYR A C 1
ATOM 660 O O . TYR A 1 83 ? 16.098 4.162 -13.566 1.00 95.00 83 TYR A O 1
ATOM 668 N N . CYS A 1 84 ? 16.742 4.499 -11.445 1.00 93.50 84 CYS A N 1
ATOM 669 C CA . CYS A 1 84 ? 18.163 4.630 -11.759 1.00 93.50 84 CYS A CA 1
ATOM 670 C C . CYS A 1 84 ? 18.711 3.352 -12.397 1.00 93.50 84 CYS A C 1
ATOM 672 O O . CYS A 1 84 ? 19.327 3.433 -13.455 1.00 93.50 84 CYS A O 1
ATOM 674 N N . ILE A 1 85 ? 18.458 2.183 -11.793 1.00 92.75 85 ILE A N 1
ATOM 675 C CA . ILE A 1 85 ? 18.898 0.891 -12.340 1.00 92.75 85 ILE A CA 1
ATOM 676 C C . ILE A 1 85 ? 18.308 0.681 -13.728 1.00 92.75 85 ILE A C 1
ATOM 678 O O . ILE A 1 85 ? 19.046 0.370 -14.652 1.00 92.75 85 ILE A O 1
ATOM 682 N N . ASP A 1 86 ? 17.005 0.872 -13.895 1.00 92.81 86 ASP A N 1
ATOM 683 C CA . ASP A 1 86 ? 16.346 0.674 -15.177 1.00 92.81 86 ASP A CA 1
ATOM 684 C C . ASP A 1 86 ? 16.886 1.619 -16.250 1.00 92.81 86 ASP A C 1
ATOM 686 O O . ASP A 1 86 ? 17.183 1.170 -17.349 1.00 92.81 86 ASP A O 1
ATOM 690 N N . ARG A 1 87 ? 17.158 2.888 -15.921 1.00 90.25 87 ARG A N 1
ATOM 691 C CA . AR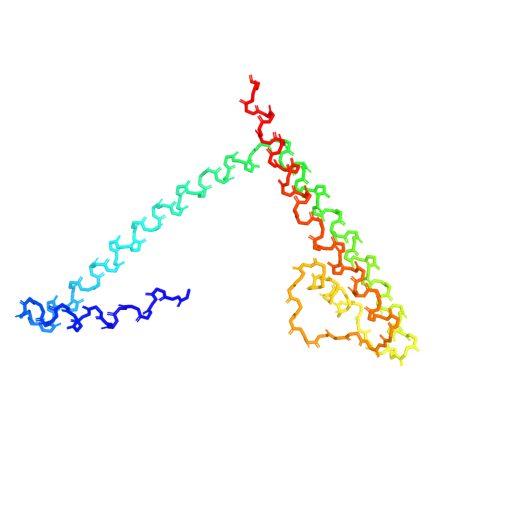G A 1 87 ? 17.738 3.860 -16.858 1.00 90.25 87 ARG A CA 1
ATOM 692 C C . ARG A 1 87 ? 19.100 3.424 -17.413 1.00 90.25 87 ARG A C 1
ATOM 694 O O . ARG A 1 87 ? 19.419 3.800 -18.541 1.00 90.25 87 ARG A O 1
ATOM 701 N N . PHE A 1 88 ? 19.877 2.624 -16.675 1.00 87.56 88 PHE A N 1
ATOM 702 C CA . PHE A 1 88 ? 21.131 2.046 -17.177 1.00 87.56 88 PHE A CA 1
ATOM 703 C C . PHE A 1 88 ? 20.921 0.952 -18.238 1.00 87.56 88 PHE A C 1
ATOM 705 O O . PHE A 1 88 ? 21.786 0.786 -19.093 1.00 87.56 88 PHE A O 1
ATOM 712 N N . TYR A 1 89 ? 19.806 0.214 -18.203 1.00 82.62 89 TYR A N 1
ATOM 713 C CA . TYR A 1 89 ? 19.534 -0.898 -19.130 1.00 82.62 89 TYR A CA 1
ATOM 714 C C . TYR A 1 89 ? 18.534 -0.529 -20.234 1.00 82.62 89 TYR A C 1
ATOM 716 O O . TYR A 1 89 ? 18.697 -0.940 -21.381 1.00 82.62 89 TYR A O 1
ATOM 724 N N . GLN A 1 90 ? 17.490 0.228 -19.898 1.00 78.31 90 GLN A N 1
ATOM 725 C CA . GLN A 1 90 ? 16.404 0.647 -20.778 1.00 78.31 90 GLN A CA 1
ATOM 726 C C . GLN A 1 90 ? 16.019 2.106 -20.486 1.00 78.31 90 GLN A C 1
ATOM 728 O O . GLN A 1 90 ? 15.293 2.395 -19.535 1.00 78.31 90 GLN A O 1
ATOM 733 N N . PRO A 1 91 ? 16.435 3.069 -21.322 1.00 71.31 91 PRO A N 1
ATOM 734 C CA . PRO A 1 91 ? 16.193 4.475 -21.033 1.00 71.31 91 PRO A CA 1
ATOM 735 C C . PRO A 1 91 ? 14.722 4.909 -21.177 1.00 71.31 91 PRO A C 1
ATOM 737 O O . PRO A 1 91 ? 14.390 6.013 -20.779 1.00 71.31 91 PRO A O 1
ATOM 740 N N . ALA A 1 92 ? 13.810 4.114 -21.734 1.00 72.12 92 ALA A N 1
ATOM 741 C CA . ALA A 1 92 ? 12.474 4.606 -22.101 1.00 72.12 92 ALA A CA 1
ATOM 742 C C . ALA A 1 92 ? 11.403 4.562 -20.987 1.00 72.12 92 ALA A C 1
ATOM 744 O O . ALA A 1 92 ? 10.265 4.966 -21.229 1.00 72.12 92 ALA A O 1
ATOM 745 N N . SER A 1 93 ? 11.704 4.062 -19.787 1.00 81.31 93 SER A N 1
ATOM 746 C CA . SER A 1 93 ? 10.688 3.930 -18.737 1.00 81.31 93 SER A CA 1
ATOM 747 C C . SER A 1 93 ? 10.369 5.246 -18.023 1.00 81.31 93 SER A C 1
ATOM 749 O O . SER A 1 93 ? 11.199 6.144 -17.897 1.00 81.31 93 SER A O 1
ATOM 751 N N . SER A 1 94 ? 9.135 5.354 -17.528 1.00 91.19 94 SER A N 1
ATOM 752 C CA . SER A 1 94 ? 8.697 6.474 -16.691 1.00 91.19 94 SER A CA 1
ATOM 753 C C . SER A 1 94 ? 8.980 6.191 -15.215 1.00 91.19 94 SER A C 1
ATOM 755 O O . SER A 1 94 ? 8.731 5.082 -14.743 1.00 91.19 94 SER A O 1
ATOM 757 N N . TYR A 1 95 ? 9.404 7.209 -14.458 1.00 94.56 95 TYR A N 1
ATOM 758 C CA . TYR A 1 95 ? 9.551 7.129 -12.997 1.00 94.56 95 TYR A CA 1
ATOM 759 C C . TYR A 1 95 ? 8.272 6.628 -12.308 1.00 94.56 95 TYR A C 1
ATOM 761 O O . TYR A 1 95 ? 8.340 5.818 -11.387 1.00 94.56 95 TYR A O 1
ATOM 769 N N . LEU A 1 96 ? 7.095 7.037 -12.798 1.00 95.88 96 LEU A N 1
ATOM 770 C CA . LEU A 1 96 ? 5.808 6.633 -12.222 1.00 95.88 96 LEU A CA 1
ATOM 771 C C . LEU A 1 96 ? 5.580 5.116 -12.270 1.00 95.88 96 LEU A C 1
ATOM 773 O O . LEU A 1 96 ? 4.947 4.576 -11.367 1.00 95.88 96 LEU A O 1
ATOM 777 N N . LYS A 1 97 ? 6.135 4.418 -13.272 1.00 95.12 97 LYS A N 1
ATOM 778 C CA . LYS A 1 97 ? 6.094 2.949 -13.350 1.00 95.12 97 LYS A CA 1
ATOM 779 C C . LYS A 1 97 ? 6.815 2.320 -12.156 1.00 95.12 97 LYS A C 1
ATOM 781 O O . LYS A 1 97 ? 6.303 1.385 -11.550 1.00 95.12 97 LYS A O 1
ATOM 786 N N . TRP A 1 98 ? 7.987 2.848 -11.808 1.00 96.25 98 TRP A N 1
ATOM 787 C CA . TRP A 1 98 ? 8.808 2.350 -10.704 1.00 96.25 98 TRP A CA 1
ATOM 788 C C . TRP A 1 98 ? 8.324 2.828 -9.333 1.00 96.25 98 TRP A C 1
ATOM 790 O O . TRP A 1 98 ? 8.455 2.095 -8.357 1.00 96.25 98 TRP A O 1
ATOM 800 N N . PHE A 1 99 ? 7.689 4.002 -9.268 1.00 97.94 99 PHE A N 1
ATOM 801 C CA . PHE A 1 99 ? 6.929 4.441 -8.098 1.00 97.94 99 PHE A CA 1
ATOM 802 C C . PHE A 1 99 ? 5.779 3.483 -7.796 1.00 97.94 99 PHE A C 1
ATOM 804 O O . PHE A 1 99 ? 5.674 2.978 -6.684 1.00 97.94 99 PHE A O 1
ATOM 811 N N . TYR A 1 100 ? 4.961 3.170 -8.801 1.00 97.81 100 TYR A N 1
ATOM 812 C CA . TYR A 1 100 ? 3.901 2.176 -8.679 1.00 97.81 100 TYR A CA 1
ATOM 813 C C . TYR A 1 100 ? 4.447 0.800 -8.270 1.00 97.81 100 TYR A C 1
ATOM 815 O O . TYR A 1 100 ? 3.919 0.191 -7.343 1.00 97.81 100 TYR A O 1
ATOM 823 N N . PHE A 1 101 ? 5.535 0.341 -8.899 1.00 97.81 101 PHE A N 1
ATOM 824 C CA . PHE A 1 101 ? 6.167 -0.934 -8.559 1.00 97.81 101 PHE A CA 1
ATOM 825 C C . PHE A 1 101 ? 6.616 -0.993 -7.090 1.00 97.81 101 PHE A C 1
ATOM 827 O O . PHE A 1 101 ? 6.357 -1.978 -6.404 1.00 97.81 101 PHE A O 1
ATOM 834 N N . SER A 1 102 ? 7.220 0.083 -6.590 1.00 98.19 102 SER A N 1
ATOM 835 C CA . SER A 1 102 ? 7.602 0.242 -5.184 1.00 98.19 102 SER A CA 1
ATOM 836 C C . SER A 1 102 ? 6.381 0.185 -4.246 1.00 98.19 102 SER A C 1
ATOM 838 O O . SER A 1 102 ? 6.348 -0.620 -3.315 1.00 98.19 102 SER A O 1
ATOM 840 N N . VAL A 1 103 ? 5.290 0.903 -4.568 1.00 97.94 103 VAL A N 1
ATOM 841 C CA . VAL A 1 103 ? 4.020 0.840 -3.812 1.00 97.94 103 VAL A CA 1
ATOM 842 C C . VAL A 1 103 ? 3.519 -0.598 -3.684 1.00 97.94 103 VAL A C 1
ATOM 844 O O . VAL A 1 103 ? 3.256 -1.056 -2.573 1.00 97.94 103 VAL A O 1
ATOM 847 N N . ILE A 1 104 ? 3.380 -1.329 -4.793 1.00 97.62 104 ILE A N 1
ATOM 848 C CA . ILE A 1 104 ? 2.815 -2.689 -4.771 1.00 97.62 104 ILE A CA 1
ATOM 849 C C . ILE A 1 104 ? 3.766 -3.711 -4.137 1.00 97.62 104 ILE A C 1
ATOM 851 O O . ILE A 1 104 ? 3.306 -4.754 -3.674 1.00 97.62 104 ILE A O 1
ATOM 855 N N . THR A 1 105 ? 5.067 -3.414 -4.096 1.00 97.69 105 THR A N 1
ATOM 856 C CA . THR A 1 105 ? 6.097 -4.263 -3.485 1.00 97.69 105 THR A CA 1
ATOM 857 C C . THR A 1 105 ? 6.109 -4.098 -1.969 1.00 97.69 105 THR A C 1
ATOM 859 O O . THR A 1 105 ? 5.956 -5.087 -1.250 1.00 97.69 105 THR A O 1
ATOM 862 N N . VAL A 1 106 ? 6.206 -2.861 -1.464 1.00 97.12 106 VAL A N 1
ATOM 863 C CA . VAL A 1 106 ? 6.230 -2.591 -0.016 1.00 97.12 106 VAL A CA 1
ATOM 864 C C . VAL A 1 106 ? 4.898 -2.935 0.657 1.00 97.12 106 VAL A C 1
ATOM 866 O O . VAL A 1 106 ? 4.872 -3.366 1.805 1.00 97.12 106 VAL A O 1
ATOM 869 N N . THR A 1 107 ? 3.781 -2.797 -0.064 1.00 94.81 107 THR A N 1
ATOM 870 C CA . THR A 1 107 ? 2.450 -3.202 0.424 1.00 94.81 107 THR A CA 1
ATOM 871 C C . THR A 1 107 ? 2.175 -4.693 0.253 1.00 94.81 107 THR A C 1
ATOM 873 O O . THR A 1 107 ? 1.108 -5.162 0.643 1.00 94.81 107 THR A O 1
ATOM 876 N N . THR A 1 108 ? 3.123 -5.459 -0.299 1.00 94.19 108 THR A N 1
ATOM 877 C CA . THR A 1 108 ? 3.023 -6.910 -0.538 1.00 94.19 108 THR A CA 1
ATOM 878 C C . THR A 1 108 ? 1.876 -7.332 -1.469 1.00 94.19 108 THR A C 1
ATOM 880 O O . THR A 1 108 ? 1.481 -8.494 -1.479 1.00 94.19 108 THR A O 1
ATOM 883 N N . VAL A 1 109 ? 1.347 -6.405 -2.277 1.00 95.88 109 VAL A N 1
ATOM 884 C CA . VAL A 1 109 ? 0.262 -6.673 -3.236 1.00 95.88 109 VAL A CA 1
ATOM 885 C C . VAL A 1 109 ? 0.774 -7.450 -4.447 1.00 95.88 109 VAL A C 1
ATOM 887 O O . VAL A 1 109 ? 0.186 -8.461 -4.814 1.00 95.88 109 VAL A O 1
ATOM 890 N N . GLY A 1 110 ? 1.860 -6.978 -5.068 1.00 94.94 110 GLY A N 1
ATOM 891 C CA . GLY A 1 110 ? 2.560 -7.685 -6.145 1.00 94.94 110 GLY A CA 1
ATOM 892 C C . GLY A 1 110 ? 1.684 -8.168 -7.311 1.00 94.94 110 GLY A C 1
ATOM 893 O O . GLY A 1 110 ? 1.680 -9.359 -7.604 1.00 94.94 110 GLY A O 1
ATOM 894 N N . TYR A 1 111 ? 0.990 -7.267 -8.019 1.00 96.69 111 TYR A N 1
ATOM 895 C CA . TYR A 1 111 ? 0.121 -7.629 -9.157 1.00 96.69 111 TYR A CA 1
ATOM 896 C C . TYR A 1 111 ? 0.823 -8.399 -10.293 1.00 96.69 111 TYR A C 1
ATOM 898 O O . TYR A 1 111 ? 0.160 -9.113 -11.043 1.00 96.69 111 TYR A O 1
ATOM 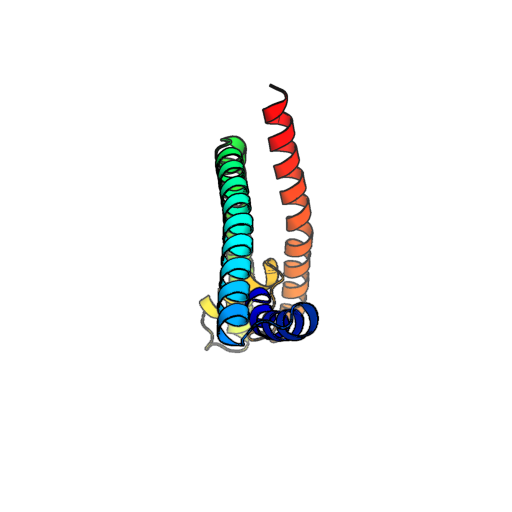906 N N . GLY A 1 112 ? 2.148 -8.269 -10.421 1.00 94.69 112 GLY A N 1
ATOM 907 C CA . GLY A 1 112 ? 2.957 -9.021 -11.388 1.00 94.69 112 GLY A CA 1
ATOM 908 C C . GLY A 1 112 ? 3.019 -8.420 -12.796 1.00 94.69 112 GLY A C 1
ATOM 909 O O . GLY A 1 112 ? 3.593 -9.025 -13.696 1.00 94.69 112 GLY A O 1
ATOM 910 N N . ASP A 1 113 ? 2.468 -7.226 -12.995 1.00 94.94 113 ASP A N 1
ATOM 911 C CA . ASP A 1 113 ? 2.515 -6.446 -14.236 1.00 94.94 113 ASP A CA 1
ATOM 912 C C . ASP A 1 113 ? 3.860 -5.729 -14.457 1.00 94.94 113 ASP A C 1
ATOM 914 O O . ASP A 1 113 ? 4.284 -5.506 -15.594 1.00 94.94 113 ASP A O 1
ATOM 918 N N . VAL A 1 114 ? 4.565 -5.400 -13.373 1.00 94.56 114 VAL A N 1
ATOM 919 C CA . VAL A 1 114 ? 5.954 -4.933 -13.389 1.00 94.56 114 VAL A CA 1
ATOM 920 C C . VAL A 1 114 ? 6.813 -5.914 -12.598 1.00 94.56 114 VAL A C 1
ATOM 922 O O . VAL A 1 114 ? 6.462 -6.311 -11.490 1.00 94.56 114 VAL A O 1
ATOM 925 N N . THR A 1 115 ? 7.949 -6.315 -13.169 1.00 93.94 115 THR A N 1
ATOM 926 C CA . THR A 1 115 ? 8.860 -7.310 -12.585 1.00 93.94 115 THR A CA 1
ATOM 927 C C . THR A 1 115 ? 10.308 -6.824 -12.620 1.00 93.94 115 THR A C 1
ATOM 929 O O . THR A 1 115 ? 10.671 -6.077 -13.535 1.00 93.94 115 THR A O 1
ATOM 932 N N . PRO A 1 116 ? 11.170 -7.273 -11.690 1.00 94.19 116 PRO A N 1
ATOM 9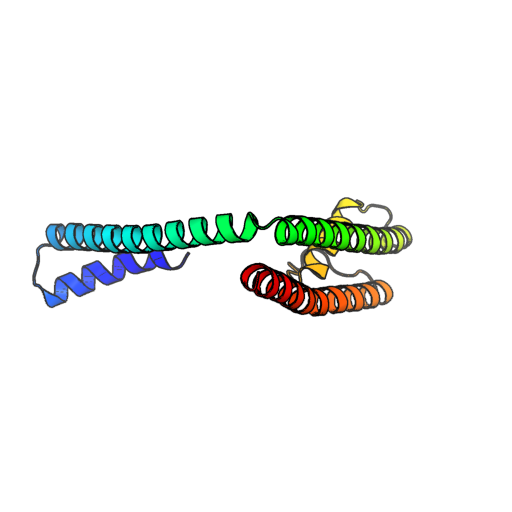33 C CA . PRO A 1 116 ? 12.565 -6.856 -11.662 1.00 94.19 116 PRO A CA 1
ATOM 934 C C . PRO A 1 116 ? 13.326 -7.315 -12.913 1.00 94.19 116 PRO A C 1
ATOM 936 O O . PRO A 1 116 ? 13.318 -8.497 -13.260 1.00 94.19 116 PRO A O 1
ATOM 939 N N . ILE A 1 117 ? 14.027 -6.381 -13.560 1.00 91.75 117 ILE A N 1
ATOM 940 C CA . ILE A 1 117 ? 14.689 -6.602 -14.859 1.00 91.75 117 ILE A CA 1
ATOM 941 C C . ILE A 1 117 ? 15.998 -7.405 -14.776 1.00 91.75 117 ILE A C 1
ATOM 943 O O . ILE A 1 117 ? 16.423 -7.991 -15.767 1.00 91.75 117 ILE A O 1
ATOM 947 N N . ASN A 1 118 ? 16.663 -7.434 -13.616 1.00 92.12 118 ASN A N 1
ATOM 948 C CA . ASN A 1 118 ? 17.967 -8.082 -13.43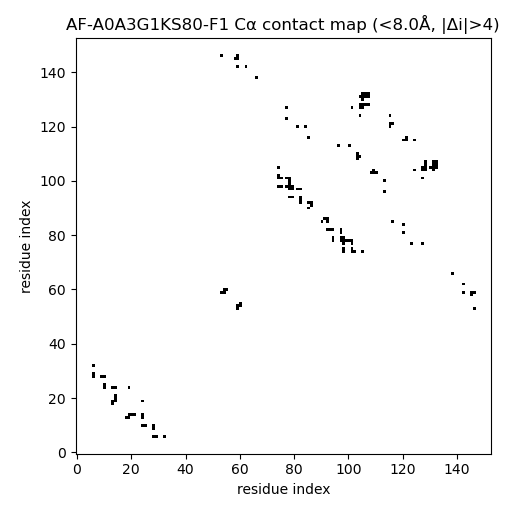3 1.00 92.12 118 ASN A CA 1
ATOM 949 C C . ASN A 1 118 ? 18.176 -8.571 -11.985 1.00 92.12 118 ASN A C 1
ATOM 951 O O . ASN A 1 118 ? 17.338 -8.353 -11.108 1.00 92.12 118 ASN A O 1
ATOM 955 N N . GLY A 1 119 ? 19.303 -9.245 -11.729 1.00 94.81 119 GLY A N 1
ATOM 956 C CA . GLY A 1 119 ? 19.633 -9.799 -10.408 1.00 94.81 119 GLY A CA 1
ATOM 957 C C . GLY A 1 119 ? 19.768 -8.748 -9.299 1.00 94.81 119 GLY A C 1
ATOM 958 O O . GLY A 1 119 ? 19.304 -8.979 -8.186 1.00 94.81 119 GLY A O 1
ATOM 959 N N . LEU A 1 120 ? 20.329 -7.573 -9.605 1.00 94.12 120 LEU A N 1
ATOM 960 C CA . LEU A 1 120 ? 20.468 -6.476 -8.641 1.00 94.12 120 LEU A CA 1
ATOM 961 C C . LEU A 1 120 ? 19.099 -5.945 -8.196 1.00 94.12 120 LEU A C 1
ATOM 963 O O . LEU A 1 120 ? 18.848 -5.768 -7.006 1.00 94.12 120 LEU A O 1
ATOM 967 N N . MET A 1 121 ? 18.192 -5.734 -9.149 1.00 95.06 121 MET A N 1
ATOM 968 C CA . MET A 1 121 ? 16.837 -5.277 -8.866 1.00 95.06 121 MET A CA 1
ATOM 969 C C . MET A 1 121 ? 16.044 -6.338 -8.097 1.00 95.06 121 MET A C 1
ATOM 971 O O . MET A 1 121 ? 15.312 -5.986 -7.182 1.00 95.06 121 MET A O 1
ATOM 975 N N . LYS A 1 122 ? 16.237 -7.634 -8.389 1.00 96.31 122 LYS A N 1
ATOM 976 C CA . LYS A 1 122 ? 15.654 -8.728 -7.588 1.00 96.31 122 LYS A CA 1
ATOM 977 C C . LYS A 1 122 ? 16.098 -8.671 -6.124 1.00 96.31 122 LYS A C 1
ATOM 979 O O . LYS A 1 122 ? 15.271 -8.873 -5.240 1.00 96.31 122 LYS A O 1
ATOM 984 N N . LEU A 1 123 ? 17.372 -8.367 -5.866 1.00 97.25 123 LEU A N 1
ATOM 985 C 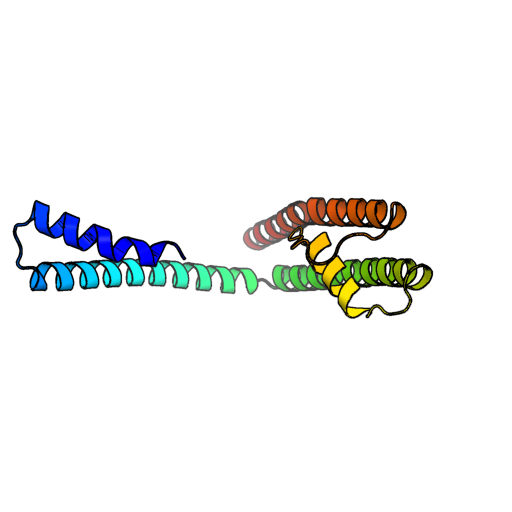CA . LEU A 1 123 ? 17.884 -8.202 -4.505 1.00 97.25 123 LEU A CA 1
ATOM 986 C C . LEU A 1 123 ? 17.223 -7.006 -3.806 1.00 97.25 123 LEU A C 1
ATOM 988 O O . LEU A 1 123 ? 16.739 -7.156 -2.688 1.00 97.25 123 LEU A O 1
ATOM 992 N N . LEU A 1 124 ? 17.123 -5.851 -4.466 1.00 96.81 124 LEU A N 1
ATOM 993 C CA . LEU A 1 124 ? 16.434 -4.685 -3.896 1.00 96.81 124 LEU A CA 1
ATOM 994 C C . LEU A 1 124 ? 14.954 -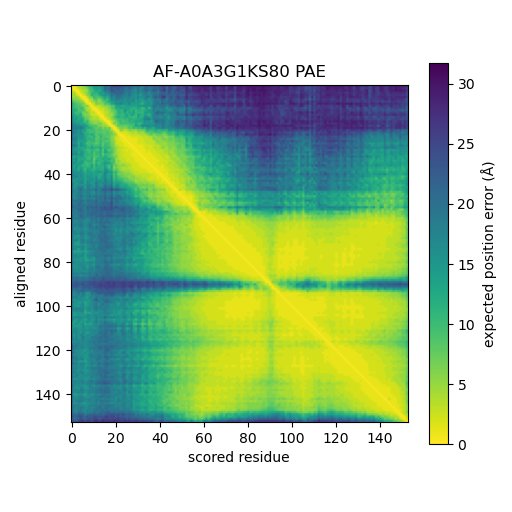4.952 -3.603 1.00 96.81 124 LEU A C 1
ATOM 996 O O . LEU A 1 124 ? 14.498 -4.645 -2.507 1.00 96.81 124 LEU A O 1
ATOM 1000 N N . VAL A 1 125 ? 14.243 -5.595 -4.531 1.00 97.38 125 VAL A N 1
ATOM 1001 C CA . VAL A 1 125 ? 12.845 -6.012 -4.342 1.00 97.38 125 VAL A CA 1
ATOM 1002 C C . VAL A 1 125 ? 12.709 -6.935 -3.139 1.00 97.38 125 VAL A C 1
ATOM 1004 O O . VAL A 1 125 ? 11.806 -6.761 -2.329 1.00 97.38 125 VAL A O 1
ATOM 1007 N N . SER A 1 126 ? 13.631 -7.889 -2.972 1.00 97.00 126 SER A N 1
ATOM 1008 C CA . SER A 1 126 ? 13.603 -8.787 -1.815 1.00 97.00 126 SER A CA 1
ATOM 1009 C C . SER A 1 126 ? 13.783 -8.045 -0.485 1.00 97.00 126 SER A C 1
ATOM 1011 O O . SER A 1 126 ? 13.097 -8.364 0.486 1.00 97.00 126 SER A O 1
ATOM 1013 N N . LEU A 1 127 ? 14.641 -7.017 -0.449 1.00 97.44 127 LEU A N 1
ATOM 1014 C CA . LEU A 1 127 ? 14.829 -6.166 0.728 1.00 97.44 127 LEU A CA 1
ATOM 1015 C C . LEU A 1 127 ? 13.589 -5.314 1.007 1.00 97.44 127 LEU A C 1
ATOM 1017 O O . LEU A 1 127 ? 13.149 -5.240 2.152 1.00 97.44 127 LEU A O 1
ATOM 1021 N N . GLU A 1 128 ? 13.002 -4.704 -0.022 1.00 97.50 128 GLU A N 1
ATOM 1022 C CA . GLU A 1 128 ? 11.787 -3.899 0.113 1.00 97.50 128 GLU A CA 1
ATOM 1023 C C . GLU A 1 128 ? 10.604 -4.731 0.621 1.00 97.50 128 GLU A C 1
ATOM 1025 O O . GLU A 1 128 ? 9.924 -4.323 1.564 1.00 97.50 128 GLU A O 1
ATOM 1030 N N . CYS A 1 129 ? 10.399 -5.931 0.067 1.00 96.19 129 CYS A N 1
ATOM 1031 C CA . CYS A 1 129 ? 9.390 -6.867 0.558 1.00 96.19 129 CYS A CA 1
ATOM 1032 C C . CYS A 1 129 ? 9.617 -7.233 2.028 1.00 96.19 129 CYS A C 1
ATOM 1034 O O . CYS A 1 129 ? 8.662 -7.287 2.800 1.00 96.19 129 CYS A O 1
ATOM 1036 N N . PHE A 1 130 ? 10.867 -7.474 2.432 1.00 96.38 130 PHE A N 1
ATOM 1037 C CA . PHE A 1 130 ? 11.190 -7.809 3.818 1.00 96.38 130 PHE A CA 1
ATOM 1038 C C . PHE A 1 130 ? 10.893 -6.645 4.774 1.00 96.38 130 PHE A C 1
ATOM 1040 O O . PHE A 1 130 ? 10.315 -6.854 5.841 1.00 96.38 130 PHE A O 1
ATOM 1047 N N . ILE A 1 131 ? 11.222 -5.413 4.369 1.00 95.81 131 ILE A N 1
ATOM 1048 C CA . ILE A 1 131 ? 10.895 -4.193 5.119 1.00 95.81 131 ILE A CA 1
ATOM 1049 C C . ILE A 1 131 ? 9.379 -4.053 5.272 1.00 95.81 131 ILE A C 1
ATOM 1051 O O . ILE A 1 131 ? 8.908 -3.891 6.397 1.00 95.81 131 ILE A O 1
ATOM 1055 N N . GLY A 1 132 ? 8.623 -4.168 4.174 1.00 92.81 132 GLY A N 1
ATOM 1056 C CA . GLY A 1 132 ? 7.160 -4.081 4.181 1.00 92.81 132 GLY A CA 1
ATOM 1057 C C . GLY A 1 132 ? 6.495 -5.153 5.049 1.00 92.81 132 GLY A C 1
ATOM 1058 O O . GLY A 1 132 ? 5.566 -4.874 5.805 1.00 92.81 132 GLY A O 1
ATOM 1059 N N . TYR A 1 133 ? 7.011 -6.382 5.007 1.00 94.00 133 TYR A N 1
ATOM 1060 C CA . TYR A 1 133 ? 6.498 -7.481 5.822 1.00 94.00 133 TYR A CA 1
ATOM 1061 C C . TYR A 1 133 ? 6.708 -7.249 7.327 1.00 94.00 133 TYR A C 1
ATOM 1063 O O . TYR A 1 133 ? 5.810 -7.520 8.122 1.00 94.00 133 TYR A O 1
ATOM 1071 N N . ILE A 1 134 ? 7.869 -6.720 7.733 1.00 95.19 134 ILE A N 1
ATOM 1072 C CA . ILE A 1 134 ? 8.176 -6.440 9.146 1.00 95.19 134 ILE A CA 1
ATOM 1073 C C . ILE A 1 134 ? 7.468 -5.180 9.649 1.00 95.19 134 ILE A C 1
ATOM 1075 O O . ILE A 1 134 ? 7.059 -5.125 10.812 1.00 95.19 134 ILE A O 1
ATOM 1079 N N . SER A 1 135 ? 7.303 -4.157 8.810 1.00 92.31 135 SER A N 1
ATOM 1080 C CA . SER A 1 135 ? 6.717 -2.885 9.234 1.00 92.31 135 SER A CA 1
ATOM 1081 C C . SER A 1 135 ? 5.255 -3.030 9.659 1.00 92.31 135 SER A C 1
ATOM 1083 O O . SER A 1 135 ? 4.859 -2.416 10.649 1.00 92.31 135 SER A O 1
ATOM 1085 N N . ILE A 1 136 ? 4.459 -3.865 8.979 1.00 90.19 136 ILE A N 1
ATOM 1086 C CA . ILE A 1 136 ? 3.030 -4.072 9.283 1.00 90.19 136 ILE A CA 1
ATOM 1087 C C . ILE A 1 136 ? 2.781 -4.479 10.754 1.00 90.19 136 ILE A C 1
ATOM 1089 O O . ILE A 1 136 ? 2.067 -3.746 11.449 1.00 90.19 136 ILE A O 1
ATOM 1093 N N . PRO A 1 137 ? 3.345 -5.586 11.284 1.00 93.75 137 PRO A N 1
ATOM 1094 C CA . PRO A 1 137 ? 3.102 -6.001 12.667 1.00 93.75 137 PRO A CA 1
ATOM 1095 C C . PRO A 1 137 ? 3.679 -5.023 13.698 1.00 93.75 137 PRO A C 1
ATOM 1097 O O . PRO A 1 137 ? 3.075 -4.823 14.755 1.00 93.75 137 PRO A O 1
ATOM 1100 N N . VAL A 1 138 ? 4.812 -4.376 13.403 1.00 93.81 138 VAL A N 1
ATOM 1101 C CA . VAL A 1 138 ? 5.415 -3.370 14.294 1.00 93.81 138 VAL A CA 1
ATOM 1102 C C . VAL A 1 138 ? 4.493 -2.161 14.440 1.00 93.81 138 VAL A C 1
ATOM 1104 O O . VAL A 1 138 ? 4.178 -1.753 15.558 1.00 93.81 138 VAL A O 1
ATOM 1107 N N . ILE A 1 139 ? 3.998 -1.629 13.321 1.00 92.94 139 ILE A N 1
ATOM 1108 C CA . ILE A 1 139 ? 3.071 -0.492 13.303 1.00 92.94 139 ILE A CA 1
ATOM 1109 C C . ILE A 1 139 ? 1.777 -0.843 14.035 1.00 92.94 139 ILE A C 1
ATOM 1111 O O . ILE A 1 139 ? 1.299 -0.050 14.847 1.00 92.94 139 ILE A O 1
ATOM 1115 N N . PHE A 1 140 ? 1.234 -2.037 13.793 1.00 91.06 140 PHE A N 1
ATOM 1116 C CA . PHE A 1 140 ? 0.034 -2.507 14.480 1.00 91.06 140 PHE A CA 1
ATOM 1117 C C . PHE A 1 140 ? 0.234 -2.575 16.001 1.00 91.06 140 PHE A C 1
ATOM 1119 O O . PHE A 1 140 ? -0.599 -2.082 16.761 1.00 91.06 140 PHE A O 1
ATOM 1126 N N . THR A 1 141 ? 1.365 -3.124 16.448 1.00 93.50 141 THR A N 1
ATOM 1127 C CA . THR A 1 141 ? 1.683 -3.272 17.876 1.00 93.50 141 THR A CA 1
ATOM 1128 C C . THR A 1 141 ? 1.832 -1.917 18.569 1.00 93.50 141 THR A C 1
ATOM 1130 O O . THR A 1 141 ? 1.278 -1.713 19.649 1.00 93.50 141 THR A O 1
ATOM 1133 N N . ILE A 1 142 ? 2.531 -0.966 17.941 1.00 91.94 142 ILE A N 1
ATOM 1134 C CA . ILE A 1 142 ? 2.703 0.391 18.481 1.00 91.94 142 ILE A CA 1
ATOM 1135 C C . ILE A 1 142 ? 1.356 1.123 18.529 1.00 91.94 142 ILE A C 1
ATOM 1137 O O . ILE A 1 142 ? 1.014 1.706 19.556 1.00 91.94 142 ILE A O 1
ATOM 1141 N N . GLY A 1 143 ? 0.559 1.044 17.459 1.00 89.69 143 GLY A N 1
ATOM 1142 C CA . GLY A 1 143 ? -0.777 1.641 17.420 1.00 89.69 143 GLY A CA 1
ATOM 1143 C C . GLY A 1 143 ? -1.682 1.113 18.537 1.00 89.69 143 GLY A C 1
ATOM 1144 O O . GLY A 1 143 ? -2.341 1.896 19.220 1.00 89.69 143 GLY A O 1
ATOM 1145 N N . LEU A 1 144 ? -1.658 -0.201 18.787 1.00 88.88 144 LEU A N 1
ATOM 1146 C CA . LEU A 1 144 ? -2.407 -0.818 19.882 1.00 88.88 144 LEU A CA 1
ATOM 1147 C C . LEU A 1 144 ? -1.919 -0.339 21.257 1.00 88.88 144 LEU A C 1
ATOM 1149 O O . LEU A 1 144 ? -2.740 -0.017 22.116 1.00 88.88 144 LEU A O 1
ATOM 1153 N N . MET A 1 145 ? -0.601 -0.253 21.465 1.00 88.44 145 MET A N 1
ATOM 1154 C CA . MET A 1 145 ? -0.015 0.242 22.715 1.00 88.44 145 MET A CA 1
ATOM 1155 C C . MET A 1 145 ? -0.466 1.676 23.026 1.00 88.44 145 MET A C 1
ATOM 1157 O O . MET A 1 145 ? -0.839 1.957 24.166 1.00 88.44 145 MET A O 1
ATOM 1161 N N . LEU A 1 146 ? -0.485 2.564 22.026 1.00 87.56 146 LEU A N 1
ATOM 1162 C CA . LEU A 1 146 ? -0.944 3.947 22.190 1.00 87.56 146 LEU A CA 1
ATOM 1163 C C . LEU A 1 146 ? -2.415 4.010 22.623 1.00 87.56 146 LEU A C 1
ATOM 1165 O O . LEU A 1 146 ? -2.751 4.753 23.542 1.00 87.56 146 LEU A O 1
ATOM 1169 N N . ILE A 1 147 ? -3.277 3.185 22.020 1.00 85.56 147 ILE A N 1
ATOM 1170 C CA . ILE A 1 147 ? -4.705 3.117 22.370 1.00 85.56 147 ILE A CA 1
ATOM 1171 C C . ILE A 1 147 ? -4.901 2.603 23.804 1.00 85.56 147 ILE A C 1
ATOM 1173 O O . ILE A 1 147 ? -5.732 3.125 24.544 1.00 85.56 147 ILE A O 1
ATOM 1177 N N . VAL A 1 148 ? -4.153 1.577 24.219 1.00 85.88 148 VAL A N 1
ATOM 1178 C CA . VAL A 1 148 ? -4.251 1.031 25.585 1.00 85.88 148 VAL A CA 1
ATOM 1179 C C . VAL A 1 148 ? -3.777 2.044 26.625 1.00 85.88 148 VAL A C 1
ATOM 1181 O O . VAL A 1 148 ? -4.365 2.116 27.701 1.00 85.88 148 VAL A O 1
ATOM 1184 N N . ASN A 1 149 ? -2.730 2.814 26.323 1.00 83.75 149 ASN A N 1
ATOM 1185 C CA . ASN A 1 149 ? -2.180 3.785 27.263 1.00 83.75 149 ASN A CA 1
ATOM 1186 C C . ASN A 1 149 ? -3.085 5.016 27.435 1.00 83.75 149 ASN A C 1
ATOM 1188 O O . ASN A 1 149 ? -3.266 5.471 28.557 1.00 83.75 149 ASN A O 1
ATOM 1192 N N . GLU A 1 150 ? -3.706 5.503 26.355 1.00 78.00 150 GLU A N 1
ATOM 1193 C CA . GLU A 1 150 ? -4.699 6.592 26.410 1.00 78.00 150 GLU A CA 1
ATOM 1194 C C . GLU A 1 150 ? -5.931 6.221 27.250 1.00 78.00 150 GLU A C 1
ATOM 1196 O O . GLU A 1 150 ? -6.423 7.048 28.004 1.00 78.00 150 GLU A O 1
ATOM 1201 N N . ASN A 1 151 ? -6.402 4.969 27.187 1.00 70.69 151 ASN A N 1
ATOM 1202 C CA . ASN A 1 151 ? -7.577 4.518 27.951 1.00 70.69 151 ASN A CA 1
ATOM 1203 C C . ASN A 1 151 ? -7.311 4.270 29.453 1.00 70.69 151 ASN A C 1
ATOM 1205 O O . ASN A 1 151 ? -8.244 3.936 30.182 1.00 70.69 151 ASN A O 1
ATOM 1209 N N . LYS A 1 152 ? -6.053 4.340 29.913 1.00 68.69 152 LYS A N 1
ATOM 1210 C CA . LYS A 1 152 ? -5.680 4.153 31.330 1.00 68.69 152 LYS A CA 1
ATOM 1211 C C . LYS A 1 152 ? -5.595 5.464 32.123 1.00 68.69 152 LYS A C 1
ATOM 1213 O O . LYS A 1 152 ? -5.372 5.395 33.331 1.00 68.69 152 LYS A O 1
ATOM 1218 N N . ILE A 1 153 ? -5.733 6.609 31.457 1.00 51.00 153 ILE A N 1
ATOM 1219 C CA . ILE A 1 153 ? -5.761 7.957 32.048 1.00 51.00 153 ILE A CA 1
ATOM 1220 C C . ILE A 1 153 ? -7.220 8.363 32.263 1.00 51.00 153 ILE A C 1
ATOM 1222 O O . ILE A 1 153 ? -7.502 8.953 33.328 1.00 51.00 153 ILE A O 1
#

Mean predicted aligned error: 11.23 Å